Protein AF-A0A8H7A7H3-F1 (afdb_monomer_lite)

Foldseek 3Di:
DDDPDDDPDPPPADDQANLVVLVVCLVPPVVVDDPSVVVVVVSVVVVVVVLVVVVVQLVPDALPPDDGDDTRHHPVSCVVCVVVSVVSNVVSPVVSVVVVVVVVVVVVVCVVVVPDDDDDPDDDDD

Structure (mmCIF, N/CA/C/O backbone):
data_AF-A0A8H7A7H3-F1
#
_entry.id   AF-A0A8H7A7H3-F1
#
loop_
_atom_site.group_PDB
_atom_site.id
_atom_site.type_symbol
_atom_site.label_atom_id
_atom_site.label_alt_id
_atom_site.label_comp_id
_atom_site.label_asym_id
_atom_site.label_entity_id
_atom_site.label_seq_id
_atom_site.pdbx_PDB_ins_code
_atom_site.Cartn_x
_atom_site.Cartn_y
_atom_site.Cartn_z
_atom_site.occupancy
_atom_site.B_iso_or_equiv
_atom_site.auth_seq_id
_atom_site.auth_comp_id
_atom_site.auth_asym_id
_atom_site.auth_atom_id
_atom_site.pdbx_PDB_model_num
ATOM 1 N N . MET A 1 1 ? -19.916 19.966 -24.482 1.00 35.91 1 MET A N 1
ATOM 2 C CA . MET A 1 1 ? -19.788 18.696 -23.737 1.00 35.91 1 MET A CA 1
ATOM 3 C C . MET A 1 1 ? -18.304 18.514 -23.462 1.00 35.91 1 MET A C 1
ATOM 5 O O . MET A 1 1 ? -17.618 17.841 -24.214 1.00 35.91 1 MET A O 1
ATOM 9 N N . GLU A 1 2 ? -17.785 19.246 -22.478 1.00 34.66 2 GLU A N 1
ATOM 10 C CA . GLU A 1 2 ? -16.367 19.196 -22.115 1.00 34.66 2 GLU A CA 1
ATOM 11 C C . GLU A 1 2 ? -16.187 18.133 -21.032 1.00 34.66 2 GLU A C 1
ATOM 13 O O . GLU A 1 2 ? -16.683 18.270 -19.917 1.00 34.66 2 GLU A O 1
ATOM 18 N N . LEU A 1 3 ? -15.520 17.039 -21.390 1.00 45.22 3 LEU A N 1
ATOM 19 C CA . LEU A 1 3 ? -15.064 16.007 -20.465 1.00 45.22 3 LEU A CA 1
ATOM 20 C C . LEU A 1 3 ? -13.573 16.242 -20.190 1.00 45.22 3 LEU A C 1
ATOM 22 O O . LEU A 1 3 ? -12.731 15.539 -20.731 1.00 45.22 3 LEU A O 1
ATOM 26 N N . HIS A 1 4 ? -13.244 17.236 -19.365 1.00 41.38 4 HIS A N 1
ATOM 27 C CA . HIS A 1 4 ? -11.892 17.412 -18.810 1.00 41.38 4 HIS A CA 1
ATOM 28 C C . HIS A 1 4 ? -11.954 17.440 -17.285 1.00 41.38 4 HIS A C 1
ATOM 30 O O . HIS A 1 4 ? -11.618 18.416 -16.628 1.00 41.38 4 HIS A O 1
ATOM 36 N N . GLY A 1 5 ? -12.437 16.341 -16.719 1.00 50.00 5 GLY A N 1
ATOM 37 C CA . GLY A 1 5 ? -12.485 16.152 -15.278 1.00 50.00 5 GLY A CA 1
ATOM 38 C C . GLY A 1 5 ? -12.212 14.702 -14.940 1.00 50.00 5 GLY A C 1
ATOM 39 O O . GLY A 1 5 ? -13.137 13.971 -14.592 1.00 50.00 5 GLY A O 1
ATOM 40 N N . ARG A 1 6 ? -10.963 14.249 -15.083 1.00 53.22 6 ARG A N 1
ATOM 41 C CA . ARG A 1 6 ? -10.541 13.012 -14.424 1.00 53.22 6 ARG A CA 1
ATOM 42 C C . ARG A 1 6 ? -9.028 12.926 -14.276 1.00 53.22 6 ARG A C 1
ATOM 44 O O . ARG A 1 6 ? -8.310 12.984 -15.264 1.00 53.22 6 ARG A O 1
ATOM 51 N N . LEU A 1 7 ? -8.635 12.653 -13.030 1.00 46.28 7 LEU A N 1
ATOM 52 C CA . LEU A 1 7 ? -7.314 12.242 -12.544 1.00 46.28 7 LEU A CA 1
ATOM 53 C C . LEU A 1 7 ? -6.329 13.347 -12.135 1.00 46.28 7 LEU A C 1
ATOM 55 O O . LEU A 1 7 ? -5.131 13.167 -12.300 1.00 46.28 7 LEU A O 1
ATOM 59 N N . GLU A 1 8 ? -6.780 14.423 -11.497 1.00 46.62 8 GLU A N 1
ATOM 60 C CA . GLU A 1 8 ? -5.877 15.148 -10.593 1.00 46.62 8 GLU A CA 1
ATOM 61 C C . GLU A 1 8 ? -6.124 14.648 -9.167 1.00 46.62 8 GLU A C 1
ATOM 63 O O . GLU A 1 8 ? -6.919 15.190 -8.403 1.00 46.62 8 GLU A O 1
ATOM 68 N N . GLY A 1 9 ? -5.464 13.535 -8.828 1.00 51.28 9 GLY A N 1
ATOM 69 C CA . GLY A 1 9 ? -5.030 13.359 -7.443 1.00 51.28 9 GLY A CA 1
ATOM 70 C C . GLY A 1 9 ? -4.012 14.457 -7.101 1.00 51.28 9 GLY A C 1
ATOM 71 O O . GLY A 1 9 ? -3.552 15.148 -8.014 1.00 51.28 9 GLY A O 1
ATOM 72 N N . PRO A 1 10 ? -3.633 14.644 -5.822 1.00 60.56 10 PRO A N 1
ATOM 73 C CA . PRO A 1 10 ? -2.498 15.509 -5.497 1.00 60.56 10 PRO A CA 1
ATOM 74 C C . PRO A 1 10 ? -1.335 15.178 -6.440 1.00 60.56 10 PRO A C 1
ATOM 76 O O . PRO A 1 10 ? -1.155 14.012 -6.776 1.00 60.56 10 PRO A O 1
ATOM 79 N N . THR A 1 11 ? -0.572 16.173 -6.891 1.00 54.22 11 THR A N 1
ATOM 80 C CA . THR A 1 11 ? 0.480 16.045 -7.927 1.00 54.22 11 THR A CA 1
ATOM 81 C C . THR A 1 11 ? 1.534 14.960 -7.647 1.00 54.22 11 THR A C 1
ATOM 83 O O . THR A 1 11 ? 2.303 14.596 -8.531 1.00 54.22 11 THR A O 1
ATOM 86 N N . GLU A 1 12 ? 1.549 14.411 -6.433 1.00 62.50 12 GLU A N 1
ATOM 87 C CA . GLU A 1 12 ? 2.388 13.305 -5.965 1.00 62.50 12 GLU A CA 1
ATOM 88 C C . GLU A 1 12 ? 1.738 11.906 -6.099 1.00 62.50 12 GLU A C 1
ATOM 90 O O . GLU A 1 12 ? 2.370 10.891 -5.793 1.00 62.50 12 GLU A O 1
ATOM 95 N N . ALA A 1 13 ? 0.473 11.815 -6.518 1.00 75.06 13 ALA A N 1
ATOM 96 C CA . ALA A 1 13 ? -0.271 10.565 -6.614 1.00 75.06 13 ALA A CA 1
ATOM 97 C C . ALA A 1 13 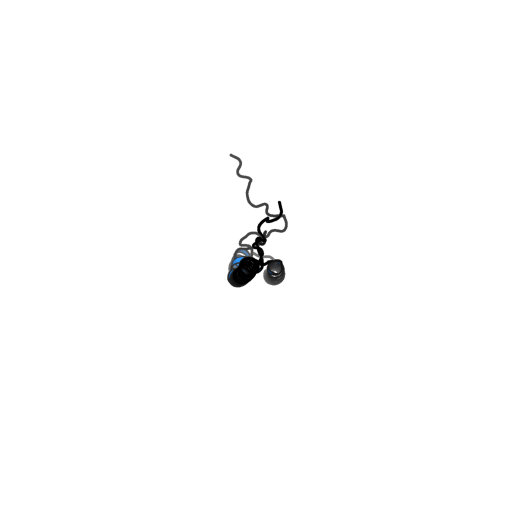? 0.096 9.799 -7.892 1.00 75.06 13 ALA A C 1
ATOM 99 O O . ALA A 1 13 ? -0.084 10.279 -9.010 1.00 75.06 13 ALA A O 1
ATOM 100 N N . LEU A 1 14 ? 0.581 8.569 -7.716 1.00 86.69 14 LEU A N 1
ATOM 101 C CA . LEU A 1 14 ? 0.830 7.655 -8.828 1.00 86.69 14 LEU A CA 1
ATOM 102 C C . LEU A 1 14 ? -0.496 7.165 -9.434 1.00 86.69 14 LEU A C 1
ATOM 104 O O . LEU A 1 14 ? -1.493 7.053 -8.712 1.00 86.69 14 LEU A O 1
ATOM 108 N N . PRO A 1 15 ? -0.516 6.803 -10.732 1.00 91.62 15 PRO A N 1
ATOM 109 C CA . PRO A 1 15 ? -1.657 6.124 -11.335 1.00 91.62 15 PRO A CA 1
ATOM 110 C C . PRO A 1 15 ? -2.070 4.884 -10.534 1.00 91.62 15 PRO A C 1
ATOM 112 O O . PRO A 1 15 ? -1.224 4.157 -10.017 1.00 91.62 15 PRO A O 1
ATOM 115 N N . TYR A 1 16 ? -3.373 4.602 -10.471 1.00 92.88 16 TYR A N 1
ATOM 116 C CA . TYR A 1 16 ? -3.910 3.533 -9.618 1.00 92.88 16 TYR A CA 1
ATOM 117 C C . TYR A 1 16 ? -3.297 2.146 -9.894 1.00 92.88 16 TYR A C 1
ATOM 119 O O . TYR A 1 16 ? -3.095 1.373 -8.966 1.00 92.88 16 TYR A O 1
ATOM 127 N N . HIS A 1 17 ? -2.932 1.858 -11.144 1.00 95.62 17 HIS A N 1
ATOM 128 C CA . HIS A 1 17 ? -2.318 0.592 -11.566 1.00 95.62 17 HIS A CA 1
ATOM 129 C C . HIS A 1 17 ? -0.841 0.743 -11.954 1.00 95.62 17 HIS A C 1
ATOM 131 O O . HIS A 1 17 ? -0.366 0.084 -12.879 1.00 95.62 17 HIS A O 1
ATOM 137 N N . TRP A 1 18 ? -0.122 1.682 -11.327 1.00 95.31 18 TRP A N 1
ATOM 138 C CA . TRP A 1 18 ? 1.261 1.988 -11.703 1.00 95.31 18 TRP A CA 1
ATOM 139 C C . TRP A 1 18 ? 2.153 0.742 -11.696 1.00 95.31 18 TRP A C 1
ATOM 141 O O . TRP A 1 18 ? 2.922 0.552 -12.631 1.00 95.31 18 TRP A O 1
ATOM 151 N N . LEU A 1 19 ? 2.019 -0.128 -10.689 1.00 96.19 19 LEU A N 1
ATOM 152 C CA . LEU A 1 19 ? 2.885 -1.292 -10.542 1.00 96.19 19 LEU A CA 1
ATOM 153 C C . LEU A 1 19 ? 2.610 -2.314 -11.644 1.00 96.19 19 LEU A C 1
ATOM 155 O O . LEU A 1 19 ? 3.542 -2.785 -12.284 1.00 96.19 19 LEU A O 1
ATOM 159 N N . GLU A 1 20 ? 1.339 -2.607 -11.905 1.00 96.62 20 GLU A N 1
ATOM 160 C CA . GLU A 1 20 ? 0.908 -3.571 -12.912 1.00 96.62 20 GLU A CA 1
ATOM 161 C C . GLU A 1 20 ? 1.325 -3.131 -14.314 1.00 96.62 20 GLU A C 1
ATOM 163 O O . GLU A 1 20 ? 1.907 -3.920 -15.057 1.00 96.62 20 GLU A O 1
ATOM 168 N N . PHE A 1 21 ? 1.082 -1.864 -14.668 1.00 95.56 21 PHE A N 1
ATOM 169 C CA . PHE A 1 21 ? 1.502 -1.326 -15.962 1.00 95.56 21 PHE A CA 1
ATOM 170 C C . PHE A 1 21 ? 3.020 -1.341 -16.116 1.00 95.56 21 PHE A C 1
ATOM 172 O O . PHE A 1 21 ? 3.516 -1.781 -17.153 1.00 95.56 21 PHE A O 1
ATOM 179 N N . SER A 1 22 ? 3.762 -0.912 -15.093 1.00 95.44 22 SER A N 1
ATOM 180 C CA . SER A 1 22 ? 5.223 -0.957 -15.125 1.00 95.44 22 SER A CA 1
ATOM 181 C C . SER A 1 22 ? 5.740 -2.381 -15.300 1.00 95.44 22 SER A C 1
ATOM 183 O O . SER A 1 22 ? 6.636 -2.593 -16.111 1.00 95.44 22 SER A O 1
ATOM 185 N N . GLN A 1 23 ? 5.167 -3.361 -14.596 1.00 96.31 23 GLN A N 1
ATOM 186 C CA . GLN A 1 23 ? 5.573 -4.761 -14.710 1.00 96.31 23 GLN A CA 1
ATOM 187 C C . GLN A 1 23 ? 5.280 -5.320 -16.105 1.00 96.31 23 GLN A C 1
ATOM 189 O O . GLN A 1 23 ? 6.184 -5.844 -16.744 1.00 96.31 23 GLN A O 1
ATOM 194 N N . MET A 1 24 ? 4.064 -5.122 -16.628 1.00 97.38 24 MET A N 1
ATOM 195 C CA . MET A 1 24 ? 3.688 -5.592 -17.968 1.00 97.38 24 MET A CA 1
ATOM 196 C C . MET A 1 24 ? 4.602 -5.027 -19.064 1.00 97.38 24 MET A C 1
ATOM 198 O O . MET A 1 24 ? 5.023 -5.773 -19.950 1.00 97.38 24 MET A O 1
ATOM 202 N N . LEU A 1 25 ? 4.928 -3.731 -18.997 1.00 96.56 25 LEU A N 1
ATOM 203 C CA . LEU A 1 25 ? 5.827 -3.076 -19.953 1.00 96.56 25 LEU A CA 1
ATOM 204 C C . LEU A 1 25 ? 7.261 -3.593 -19.827 1.00 96.56 25 LEU A C 1
ATOM 206 O O . LEU A 1 25 ? 7.875 -3.950 -20.827 1.00 96.56 25 LEU A O 1
ATOM 210 N N . LEU A 1 26 ? 7.782 -3.680 -18.602 1.00 97.12 26 LEU A N 1
ATOM 211 C CA . LEU A 1 26 ? 9.128 -4.191 -18.347 1.00 97.12 26 LEU A CA 1
ATOM 212 C C . LEU A 1 26 ? 9.273 -5.678 -18.698 1.00 97.12 26 LEU A C 1
ATOM 214 O O . LEU A 1 26 ? 10.391 -6.131 -18.923 1.00 97.12 26 LEU A O 1
ATOM 218 N N . ASP A 1 27 ? 8.191 -6.447 -18.722 1.00 97.88 27 ASP A N 1
ATOM 219 C CA . ASP A 1 27 ? 8.234 -7.868 -19.069 1.00 97.88 27 ASP A CA 1
ATOM 220 C C . ASP A 1 27 ? 8.065 -8.105 -20.576 1.00 97.88 27 ASP A C 1
ATOM 222 O O . ASP A 1 27 ? 8.683 -9.018 -21.119 1.00 97.88 27 ASP A O 1
ATOM 226 N N . SER A 1 28 ? 7.264 -7.280 -21.257 1.00 97.81 28 SER A N 1
ATOM 227 C CA . SER A 1 28 ? 6.880 -7.513 -22.661 1.00 97.81 28 SER A CA 1
ATOM 228 C C . SER A 1 28 ? 7.610 -6.632 -23.676 1.00 97.81 28 SER A C 1
ATOM 230 O O . SER A 1 28 ? 7.663 -6.999 -24.844 1.00 97.81 28 SER A O 1
ATOM 232 N N . ALA A 1 29 ? 8.117 -5.472 -23.254 1.00 97.25 29 ALA A N 1
ATOM 233 C CA . ALA A 1 29 ? 8.645 -4.422 -24.130 1.00 97.25 29 ALA A CA 1
ATOM 234 C C . ALA A 1 29 ? 9.849 -3.705 -23.487 1.00 97.25 29 ALA A C 1
ATOM 236 O O . ALA A 1 29 ? 9.964 -2.481 -23.510 1.00 97.25 29 ALA A O 1
ATOM 237 N N . ALA A 1 30 ? 10.730 -4.458 -22.819 1.00 97.19 30 ALA A N 1
ATOM 238 C CA . ALA A 1 30 ? 11.885 -3.885 -22.124 1.00 97.19 30 ALA A CA 1
ATOM 239 C C . ALA A 1 30 ? 12.902 -3.228 -23.069 1.00 97.19 30 ALA A C 1
ATOM 241 O O . ALA A 1 30 ? 13.608 -2.311 -22.659 1.00 97.19 30 ALA A O 1
ATOM 242 N N . ASP A 1 31 ? 12.995 -3.717 -24.302 1.00 97.50 31 ASP A N 1
ATOM 243 C CA . ASP A 1 31 ? 13.866 -3.224 -25.369 1.00 97.50 31 ASP A CA 1
ATOM 244 C C . ASP A 1 31 ? 13.443 -1.851 -25.908 1.00 97.50 31 ASP A C 1
ATOM 246 O O . ASP A 1 31 ? 14.293 -1.095 -26.377 1.00 97.50 31 ASP A O 1
ATOM 250 N N . ASP A 1 32 ? 12.169 -1.489 -25.748 1.00 98.06 32 ASP A N 1
ATOM 251 C CA . ASP A 1 32 ? 11.646 -0.156 -26.065 1.00 98.06 32 ASP A CA 1
ATOM 252 C C . ASP A 1 32 ? 11.906 0.877 -24.947 1.00 98.06 32 ASP A C 1
ATOM 254 O O . ASP A 1 32 ? 11.621 2.068 -25.105 1.00 98.06 32 ASP A O 1
ATOM 258 N N . LEU A 1 33 ? 12.437 0.449 -23.795 1.00 95.81 33 LEU A N 1
ATOM 259 C CA . LEU A 1 33 ? 12.674 1.306 -22.635 1.00 95.81 33 LEU A CA 1
ATOM 260 C C . LEU A 1 33 ? 14.140 1.734 -22.528 1.00 95.81 33 LEU A C 1
ATOM 262 O O . LEU A 1 33 ? 15.075 0.972 -22.763 1.00 95.81 33 LEU A O 1
ATOM 266 N N . VAL A 1 34 ? 14.348 2.971 -22.077 1.00 96.94 34 VAL A N 1
ATOM 267 C CA . VAL A 1 34 ? 15.682 3.480 -21.742 1.00 96.94 34 VAL A CA 1
ATOM 268 C C . VAL A 1 34 ? 16.078 2.966 -20.358 1.00 96.94 34 VAL A C 1
ATOM 270 O O . VAL A 1 34 ? 15.368 3.203 -19.384 1.00 96.94 34 VAL A O 1
ATOM 273 N N . GLU A 1 35 ? 17.222 2.283 -20.269 1.00 97.69 35 GLU A N 1
ATOM 274 C CA . GLU A 1 35 ? 17.769 1.721 -19.020 1.00 97.69 35 GLU A CA 1
ATOM 275 C C . GLU A 1 35 ? 16.754 0.850 -18.231 1.00 97.69 35 GLU A C 1
ATOM 277 O O . GLU A 1 35 ? 16.491 1.117 -17.053 1.00 97.69 35 GLU A O 1
ATOM 282 N N . PRO A 1 36 ? 16.181 -0.219 -18.821 1.00 97.62 36 PRO A N 1
ATOM 283 C CA . PRO A 1 36 ? 15.100 -0.995 -18.200 1.00 97.62 36 PRO A CA 1
ATOM 284 C C . PRO A 1 36 ? 15.479 -1.581 -16.831 1.00 97.62 36 PRO A C 1
ATOM 286 O O . PRO A 1 36 ? 14.647 -1.630 -15.926 1.00 97.62 36 PRO A O 1
ATOM 289 N N . ASP A 1 37 ? 16.742 -1.961 -16.628 1.00 97.94 37 ASP A N 1
ATOM 290 C CA . ASP A 1 37 ? 17.225 -2.463 -15.335 1.00 97.94 37 ASP A CA 1
ATOM 291 C C . ASP A 1 37 ? 17.210 -1.388 -14.244 1.00 97.94 37 ASP A C 1
ATOM 293 O O . ASP A 1 37 ? 16.846 -1.658 -13.096 1.00 97.94 37 ASP A O 1
ATOM 297 N N . ARG A 1 38 ? 17.524 -0.141 -14.607 1.00 98.06 38 ARG A N 1
ATOM 298 C CA . ARG A 1 38 ? 17.422 0.998 -13.692 1.00 98.06 38 ARG A CA 1
ATOM 299 C C . ARG A 1 38 ? 15.969 1.269 -13.327 1.00 98.06 38 ARG A C 1
ATOM 301 O O . ARG A 1 38 ? 15.673 1.518 -12.161 1.00 98.06 38 ARG A O 1
ATOM 308 N N . VAL A 1 39 ? 15.055 1.169 -14.293 1.00 97.38 39 VAL A N 1
ATOM 309 C CA . VAL A 1 39 ? 13.615 1.286 -14.031 1.00 97.38 39 VAL A CA 1
ATOM 310 C C . VAL A 1 39 ? 13.158 0.184 -13.069 1.00 97.38 39 VAL A C 1
ATOM 312 O O . VAL A 1 39 ? 12.485 0.489 -12.087 1.00 97.38 39 VAL A O 1
ATOM 315 N N . ARG A 1 40 ? 13.583 -1.076 -13.259 1.00 97.88 40 ARG A N 1
ATOM 316 C CA . ARG A 1 40 ? 13.284 -2.172 -12.312 1.00 97.88 40 ARG A CA 1
ATOM 317 C C . ARG A 1 40 ? 13.780 -1.864 -10.901 1.00 97.88 40 ARG A C 1
ATOM 319 O O . ARG A 1 40 ? 13.055 -2.144 -9.948 1.00 97.88 40 ARG A O 1
ATOM 326 N N . GLN A 1 41 ? 14.983 -1.305 -10.758 1.00 98.19 41 GLN A N 1
ATOM 327 C CA . GLN A 1 41 ? 15.517 -0.915 -9.452 1.00 98.19 41 GLN A CA 1
ATOM 328 C C . GLN A 1 41 ? 14.653 0.171 -8.801 1.00 98.19 41 GLN A C 1
ATOM 330 O O . GLN A 1 41 ? 14.170 -0.019 -7.688 1.00 98.19 41 GLN A O 1
ATOM 335 N N . LEU A 1 42 ? 14.363 1.255 -9.527 1.00 97.50 42 LEU A N 1
ATOM 336 C CA . LEU A 1 42 ? 13.536 2.356 -9.025 1.00 97.50 42 LEU A CA 1
ATOM 337 C C . LEU A 1 42 ? 12.127 1.896 -8.628 1.00 97.50 42 LEU A C 1
ATOM 339 O O . LEU A 1 42 ? 11.591 2.354 -7.623 1.00 97.50 42 LEU A O 1
ATOM 343 N N . MET A 1 43 ? 11.528 0.969 -9.380 1.00 96.44 43 MET A N 1
ATOM 344 C CA . MET A 1 43 ? 10.225 0.386 -9.044 1.00 96.44 43 MET A CA 1
ATOM 345 C C . MET A 1 43 ? 10.261 -0.418 -7.740 1.00 96.44 43 MET A C 1
ATOM 347 O O . MET A 1 43 ? 9.319 -0.334 -6.949 1.00 96.44 43 MET A O 1
ATOM 351 N N . ARG A 1 44 ? 11.342 -1.166 -7.484 1.00 96.94 44 ARG A N 1
ATOM 352 C CA . ARG A 1 44 ? 11.529 -1.890 -6.216 1.00 96.94 44 ARG A CA 1
ATOM 353 C C . ARG A 1 44 ? 11.668 -0.918 -5.047 1.00 96.94 44 ARG A C 1
ATOM 355 O O . ARG A 1 44 ? 10.933 -1.062 -4.072 1.00 96.94 44 ARG A O 1
ATOM 362 N N . ASP A 1 45 ? 12.524 0.091 -5.189 1.00 98.06 45 ASP A N 1
ATOM 363 C CA . ASP A 1 45 ? 12.767 1.100 -4.150 1.00 98.06 45 ASP A CA 1
ATOM 364 C C . ASP A 1 45 ? 11.481 1.880 -3.828 1.00 98.06 45 ASP A C 1
ATOM 366 O O . ASP A 1 45 ? 11.114 2.075 -2.666 1.00 98.06 45 ASP A O 1
ATOM 370 N N . LEU A 1 46 ? 10.735 2.277 -4.864 1.00 95.69 46 LEU A N 1
ATOM 371 C CA . LEU A 1 46 ? 9.464 2.980 -4.718 1.00 95.69 46 LEU A CA 1
ATOM 372 C C . LEU A 1 46 ? 8.420 2.122 -3.995 1.00 95.69 46 LEU A C 1
ATOM 374 O O . LEU A 1 46 ? 7.762 2.617 -3.076 1.00 95.69 46 LEU A O 1
ATOM 378 N N . ARG A 1 47 ? 8.287 0.839 -4.358 1.00 95.19 47 ARG A N 1
ATOM 379 C CA . ARG A 1 47 ? 7.379 -0.095 -3.673 1.00 95.19 47 ARG A CA 1
ATOM 380 C C . ARG A 1 47 ? 7.758 -0.268 -2.204 1.00 95.19 47 ARG A C 1
ATOM 382 O O . ARG A 1 47 ? 6.872 -0.276 -1.354 1.00 95.19 47 ARG A O 1
ATOM 389 N N . GLU A 1 48 ? 9.048 -0.368 -1.889 1.00 96.00 48 GLU A N 1
ATOM 390 C CA . GLU A 1 48 ? 9.523 -0.501 -0.509 1.00 96.00 48 GLU A CA 1
ATOM 391 C C . GLU A 1 48 ? 9.147 0.719 0.342 1.00 96.00 48 GLU A C 1
ATOM 393 O O . GLU A 1 48 ? 8.518 0.580 1.398 1.00 96.00 48 GLU A O 1
ATOM 398 N N . VAL A 1 49 ? 9.457 1.925 -0.146 1.00 95.38 49 VAL A N 1
ATOM 399 C CA . VAL A 1 49 ? 9.132 3.176 0.554 1.00 95.38 49 VAL A CA 1
ATOM 400 C C . VAL A 1 49 ? 7.622 3.329 0.732 1.00 95.38 49 VAL A C 1
ATOM 402 O O . VAL A 1 49 ? 7.158 3.715 1.809 1.00 95.38 49 VAL A O 1
ATOM 405 N N . ARG A 1 50 ? 6.831 3.014 -0.297 1.00 93.12 50 ARG A N 1
ATOM 406 C CA . ARG A 1 50 ? 5.370 3.144 -0.242 1.00 93.12 50 ARG A CA 1
ATOM 407 C C . ARG A 1 50 ? 4.730 2.112 0.684 1.00 93.12 50 ARG A C 1
ATOM 409 O O . ARG A 1 50 ? 3.878 2.488 1.488 1.00 93.12 50 ARG A O 1
ATOM 416 N N . ALA A 1 51 ? 5.209 0.868 0.697 1.00 91.12 51 ALA A N 1
ATOM 417 C CA . ALA A 1 51 ? 4.779 -0.139 1.669 1.00 91.12 51 ALA A CA 1
ATOM 418 C C . ALA A 1 51 ? 5.109 0.276 3.116 1.00 91.12 51 ALA A C 1
ATOM 420 O O . ALA A 1 51 ? 4.300 0.080 4.025 1.00 91.12 51 ALA A O 1
ATOM 421 N N . ALA A 1 52 ? 6.272 0.894 3.346 1.00 91.69 52 ALA A N 1
ATOM 422 C CA . ALA A 1 52 ? 6.626 1.429 4.658 1.00 91.69 52 ALA A CA 1
ATOM 423 C C . ALA A 1 52 ? 5.702 2.583 5.088 1.00 91.6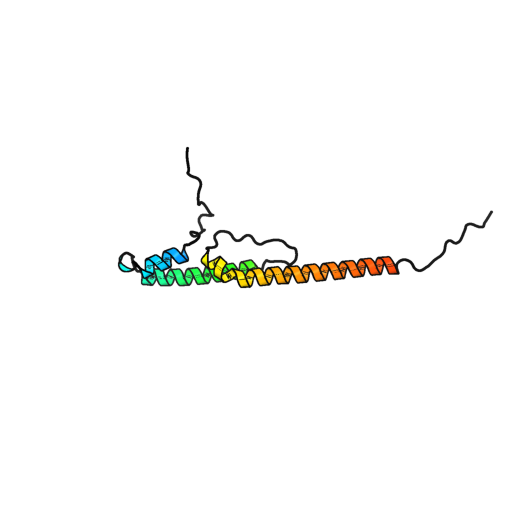9 52 ALA A C 1
ATOM 425 O O . ALA A 1 52 ? 5.262 2.609 6.238 1.00 91.69 52 ALA A O 1
ATOM 426 N N . LYS A 1 53 ? 5.358 3.504 4.176 1.00 90.25 53 LYS A N 1
ATOM 427 C CA . LYS A 1 53 ? 4.388 4.582 4.446 1.00 90.25 53 LYS A CA 1
ATOM 428 C C . LYS A 1 53 ? 2.989 4.037 4.742 1.00 90.25 53 LYS A C 1
ATOM 430 O O . LYS A 1 53 ? 2.364 4.493 5.692 1.00 90.25 53 LYS A O 1
ATOM 435 N N . MET A 1 54 ? 2.536 3.031 3.992 1.00 88.38 54 MET A N 1
ATOM 436 C CA . MET A 1 54 ? 1.256 2.359 4.234 1.00 88.38 54 MET A CA 1
ATOM 437 C C . MET A 1 54 ? 1.176 1.773 5.644 1.00 88.38 54 MET A C 1
ATOM 439 O O . MET A 1 54 ? 0.192 2.005 6.337 1.00 88.38 54 MET A O 1
ATOM 443 N N . ARG A 1 55 ? 2.226 1.079 6.109 1.00 87.00 55 ARG A N 1
ATOM 444 C CA . ARG A 1 55 ? 2.277 0.548 7.483 1.00 87.00 55 ARG A CA 1
ATOM 445 C C . ARG A 1 55 ? 2.198 1.653 8.539 1.00 87.00 55 ARG A C 1
ATOM 447 O O . ARG A 1 55 ? 1.407 1.525 9.465 1.00 87.00 55 ARG A O 1
ATOM 454 N N . LYS A 1 56 ? 2.930 2.758 8.361 1.00 86.94 56 LYS A N 1
ATOM 455 C CA . LYS A 1 56 ? 2.839 3.927 9.258 1.00 86.94 56 LYS A CA 1
ATOM 456 C C . LYS A 1 56 ? 1.434 4.535 9.286 1.00 86.94 56 LYS A C 1
ATOM 458 O O . LYS A 1 56 ? 0.970 4.954 1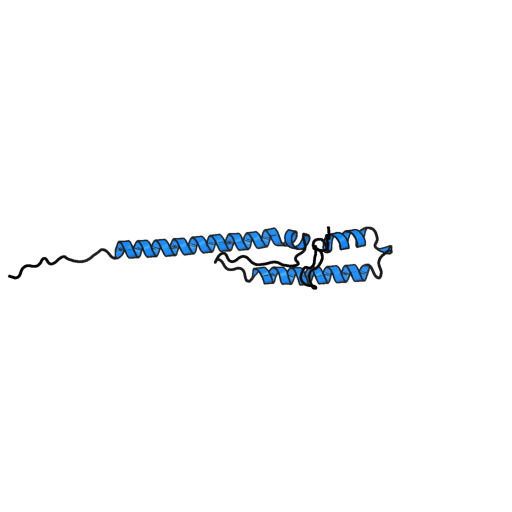0.335 1.00 86.94 56 LYS A O 1
ATOM 463 N N . GLY A 1 57 ? 0.733 4.543 8.151 1.00 82.75 57 GLY A N 1
ATOM 464 C CA . GLY A 1 57 ? -0.661 4.993 8.079 1.00 82.75 57 GLY A CA 1
ATOM 465 C C . GLY A 1 57 ? -1.639 4.136 8.893 1.00 82.75 57 GLY A C 1
ATOM 466 O O . GLY A 1 57 ? -2.704 4.615 9.257 1.00 82.75 57 GLY A O 1
ATOM 467 N N . VAL A 1 58 ? -1.290 2.887 9.216 1.00 83.94 58 VAL A N 1
ATOM 468 C CA . VAL A 1 58 ? -2.101 2.007 10.079 1.00 83.94 58 VAL A CA 1
ATOM 469 C C . VAL A 1 58 ? -1.860 2.304 11.560 1.00 83.94 58 VAL A C 1
ATOM 471 O O . VAL A 1 58 ? -2.764 2.114 12.365 1.00 83.94 58 VAL A O 1
ATOM 474 N N . GLU A 1 59 ? -0.679 2.806 11.934 1.00 84.88 59 GLU A N 1
ATOM 475 C CA . GLU A 1 59 ? -0.328 3.114 13.333 1.00 84.88 59 GLU A CA 1
ATOM 476 C C . GLU A 1 59 ? -1.223 4.197 13.952 1.00 84.88 59 GLU A C 1
ATOM 478 O O . GLU A 1 59 ? -1.355 4.256 15.171 1.00 84.88 59 GLU A O 1
ATOM 483 N N . VAL A 1 60 ? -1.857 5.036 13.126 1.00 84.19 60 VAL A N 1
ATOM 484 C CA . VAL A 1 60 ? -2.762 6.100 13.586 1.00 84.19 60 VAL A CA 1
ATOM 485 C C . VAL A 1 60 ? -4.209 5.636 13.788 1.00 84.19 60 VAL A C 1
ATOM 487 O O . VAL A 1 60 ? -5.033 6.428 14.236 1.00 84.19 60 VAL A O 1
ATOM 490 N N . LEU A 1 61 ? -4.544 4.383 13.458 1.00 83.81 61 LEU A N 1
ATOM 491 C CA . LEU A 1 61 ? -5.890 3.852 13.685 1.00 83.81 61 LEU A CA 1
ATOM 492 C C . LEU A 1 61 ? -6.161 3.714 15.185 1.00 83.81 61 LEU A C 1
ATOM 494 O O . LEU A 1 61 ? -5.443 3.004 15.893 1.00 83.81 61 LEU A O 1
ATOM 498 N N . THR A 1 62 ? -7.245 4.332 15.649 1.00 77.75 62 THR A N 1
ATOM 499 C CA . THR A 1 62 ? -7.742 4.171 17.018 1.00 77.75 62 THR A CA 1
ATOM 500 C C . THR A 1 62 ? -8.996 3.295 17.049 1.00 77.75 62 THR A C 1
ATOM 502 O O . THR A 1 62 ? -9.653 3.051 16.035 1.00 77.75 62 THR A O 1
ATOM 505 N N . GLY A 1 63 ? -9.324 2.770 18.232 1.00 71.19 63 GLY A N 1
ATOM 506 C CA . GLY A 1 63 ? -10.534 1.968 18.455 1.00 71.19 63 GLY A CA 1
ATOM 507 C C . GLY A 1 63 ? -11.837 2.765 18.418 1.00 71.19 63 GLY A C 1
ATOM 508 O O . GLY A 1 63 ? -12.903 2.168 18.545 1.00 71.19 63 GLY A O 1
ATOM 509 N N . ASP A 1 64 ? -11.753 4.080 18.218 1.00 73.12 64 ASP A N 1
ATOM 510 C CA . ASP A 1 64 ? -12.870 5.018 18.361 1.00 73.12 64 ASP A CA 1
ATOM 511 C C . ASP A 1 64 ? -13.726 5.115 17.087 1.00 73.12 64 ASP A C 1
ATOM 513 O O . ASP A 1 64 ? -14.730 5.819 17.048 1.00 73.12 64 ASP A O 1
ATOM 517 N N . GLY A 1 65 ? -13.359 4.365 16.041 1.00 68.94 65 GLY A N 1
ATOM 518 C CA . GLY A 1 65 ? -14.137 4.242 14.809 1.00 68.94 65 GLY A CA 1
ATOM 519 C C . GLY A 1 65 ? -13.788 5.258 13.722 1.00 68.94 65 GLY A C 1
ATOM 520 O O . GLY A 1 65 ? -14.342 5.157 12.625 1.00 68.94 65 GLY A O 1
ATOM 521 N N . ASP A 1 66 ? -12.844 6.166 13.977 1.00 76.25 66 ASP A N 1
ATOM 522 C CA . ASP A 1 66 ? -12.326 7.076 12.959 1.00 76.25 66 ASP A CA 1
ATOM 523 C C . ASP A 1 66 ? -11.545 6.291 11.895 1.00 76.25 66 ASP A C 1
ATOM 525 O O . ASP A 1 66 ? -10.543 5.620 12.155 1.00 76.25 66 ASP A O 1
ATOM 529 N N . GLY A 1 67 ? -12.054 6.327 10.663 1.00 76.50 67 GLY A N 1
ATOM 530 C CA . GLY A 1 67 ? -11.400 5.706 9.517 1.00 76.50 67 GLY A CA 1
ATOM 531 C C . GLY A 1 67 ? -10.157 6.483 9.083 1.00 76.50 67 GLY A C 1
ATOM 532 O O . GLY A 1 67 ? -10.104 7.706 9.186 1.00 76.50 67 GLY A O 1
ATOM 533 N N . VAL A 1 68 ? -9.171 5.782 8.520 1.00 81.25 68 VAL A N 1
ATOM 534 C CA . VAL A 1 68 ? -7.994 6.419 7.911 1.00 81.25 68 VAL A CA 1
ATOM 535 C C . VAL A 1 68 ? -8.234 6.666 6.428 1.00 81.25 68 VAL A C 1
ATOM 537 O O . VAL A 1 68 ? -8.620 5.769 5.677 1.00 81.25 68 VAL A O 1
ATOM 540 N N . ARG A 1 69 ? -7.963 7.898 5.998 1.00 82.44 69 ARG A N 1
ATOM 541 C CA . ARG A 1 69 ? -7.935 8.277 4.586 1.00 82.44 69 ARG A CA 1
ATOM 542 C C . ARG A 1 69 ? -6.627 7.800 3.953 1.00 82.44 69 ARG A C 1
ATOM 544 O O . ARG A 1 69 ? -5.546 8.141 4.425 1.00 82.44 69 ARG A O 1
ATOM 551 N N . LEU A 1 70 ? -6.740 7.032 2.874 1.00 82.06 70 LEU A N 1
ATOM 552 C CA . LEU A 1 70 ? -5.619 6.497 2.103 1.00 82.06 70 LEU A CA 1
ATOM 553 C C . LEU A 1 70 ? -5.701 7.029 0.670 1.00 82.06 70 LEU A C 1
ATOM 555 O O . LEU A 1 70 ? -6.286 6.394 -0.206 1.00 82.06 70 LEU A O 1
ATOM 559 N N . ASP A 1 71 ? -5.141 8.214 0.444 1.00 85.50 71 ASP A N 1
ATOM 560 C CA . ASP A 1 71 ? -5.113 8.831 -0.882 1.00 85.50 71 ASP A CA 1
ATOM 561 C C . ASP A 1 71 ? -3.864 8.406 -1.664 1.00 85.50 71 ASP A C 1
ATOM 563 O O . ASP A 1 71 ? -2.793 8.178 -1.100 1.00 85.50 71 ASP A O 1
ATOM 567 N N . GLY A 1 72 ? -3.993 8.318 -2.990 1.00 87.25 72 GLY A N 1
ATOM 568 C CA . GLY A 1 72 ? -2.862 8.035 -3.878 1.00 87.25 72 GLY A CA 1
ATOM 569 C C . GLY A 1 72 ? -2.257 6.637 -3.713 1.00 87.25 72 GLY A C 1
ATOM 570 O O . GLY A 1 72 ? -1.091 6.451 -4.061 1.00 87.25 72 GLY A O 1
ATOM 571 N N . VAL A 1 73 ? -3.012 5.671 -3.177 1.00 90.69 73 VAL A N 1
ATOM 572 C CA . VAL A 1 73 ? -2.613 4.259 -3.038 1.00 90.69 73 VAL A CA 1
ATOM 573 C C . VAL A 1 73 ? -3.028 3.470 -4.281 1.00 90.69 73 VAL A C 1
ATOM 575 O O . VAL A 1 73 ? -4.156 3.598 -4.757 1.00 90.69 73 VAL A O 1
ATOM 578 N N . GLY A 1 74 ? -2.116 2.657 -4.810 1.00 93.12 74 GLY A N 1
ATOM 579 C CA . GLY A 1 74 ? -2.356 1.810 -5.974 1.00 93.12 74 GLY A CA 1
ATOM 580 C C . GLY A 1 74 ? -3.125 0.527 -5.645 1.00 93.12 74 GLY A C 1
ATOM 581 O O . GLY A 1 74 ? -3.204 0.093 -4.495 1.00 93.12 74 GLY A O 1
ATOM 582 N N . ALA A 1 75 ? -3.669 -0.123 -6.671 1.00 94.38 75 ALA A N 1
ATOM 583 C CA . ALA A 1 75 ? -4.489 -1.322 -6.531 1.00 94.38 75 ALA A CA 1
ATOM 584 C C . ALA A 1 75 ? -3.718 -2.494 -5.906 1.00 94.38 75 ALA A C 1
ATOM 586 O O . ALA A 1 75 ? -4.211 -3.117 -4.964 1.00 94.38 75 ALA A O 1
ATOM 587 N N . MET A 1 76 ? -2.491 -2.756 -6.368 1.00 95.50 76 MET A N 1
ATOM 588 C CA . MET A 1 76 ? -1.632 -3.799 -5.790 1.00 95.50 76 MET A CA 1
ATOM 589 C C . MET A 1 76 ? -1.263 -3.520 -4.331 1.00 95.50 76 MET A C 1
ATOM 591 O O . MET A 1 76 ? -1.243 -4.436 -3.516 1.00 95.50 76 MET A O 1
ATOM 595 N N . GLU A 1 77 ? -1.048 -2.257 -3.965 1.00 94.12 77 GLU A N 1
ATOM 596 C CA . GLU A 1 77 ? -0.728 -1.875 -2.584 1.00 94.12 77 GLU A CA 1
ATOM 597 C C . GLU A 1 77 ? -1.919 -2.116 -1.647 1.00 94.12 77 GLU A C 1
ATOM 599 O O . GLU A 1 77 ? -1.750 -2.625 -0.538 1.00 94.12 77 GLU A O 1
ATOM 604 N N . ILE A 1 78 ? -3.137 -1.819 -2.116 1.00 92.88 78 ILE A N 1
ATOM 605 C CA . ILE A 1 78 ? -4.375 -2.177 -1.413 1.00 92.88 78 ILE A CA 1
ATOM 606 C C . ILE A 1 78 ? -4.489 -3.697 -1.300 1.00 92.88 78 ILE A C 1
ATOM 608 O O . ILE A 1 78 ? -4.782 -4.204 -0.219 1.00 92.88 78 ILE A O 1
ATOM 612 N N . GLY A 1 79 ? -4.255 -4.427 -2.394 1.00 94.25 79 GLY A N 1
ATOM 613 C CA . GLY A 1 79 ? -4.324 -5.887 -2.424 1.00 94.25 79 GLY A CA 1
ATOM 614 C C . GLY A 1 79 ? -3.402 -6.542 -1.394 1.00 94.25 79 GLY A C 1
ATOM 615 O O . GLY A 1 79 ? -3.836 -7.429 -0.658 1.00 94.25 79 GLY A O 1
ATOM 616 N N . GLU A 1 80 ? -2.166 -6.055 -1.293 1.00 92.31 80 GLU A N 1
ATOM 617 C CA . GLU A 1 80 ? -1.153 -6.526 -0.344 1.00 92.31 80 GLU A CA 1
ATOM 618 C C . GLU A 1 80 ? -1.487 -6.152 1.107 1.00 92.31 80 GLU A C 1
ATOM 620 O O . GLU A 1 80 ? -1.317 -6.965 2.016 1.00 92.31 80 GLU A O 1
ATOM 625 N N . GLY A 1 81 ? -1.992 -4.937 1.340 1.00 90.75 81 GLY A N 1
ATOM 626 C CA . GLY A 1 81 ? -2.308 -4.444 2.682 1.00 90.75 81 GLY A CA 1
ATOM 627 C C . GLY A 1 81 ? -3.634 -4.952 3.255 1.00 90.75 81 GLY A C 1
ATOM 628 O O . GLY A 1 81 ? -3.787 -5.003 4.476 1.00 90.75 81 GLY A O 1
ATOM 629 N N . ARG A 1 82 ? -4.596 -5.341 2.407 1.00 91.75 82 ARG A N 1
ATOM 630 C CA . ARG A 1 82 ? -6.000 -5.576 2.792 1.00 91.75 82 ARG A CA 1
ATOM 631 C C . ARG A 1 82 ? -6.159 -6.507 3.989 1.00 91.75 82 ARG A C 1
ATOM 633 O O . ARG A 1 82 ? -6.843 -6.154 4.941 1.00 91.75 82 ARG A O 1
ATOM 640 N N . GLY A 1 83 ?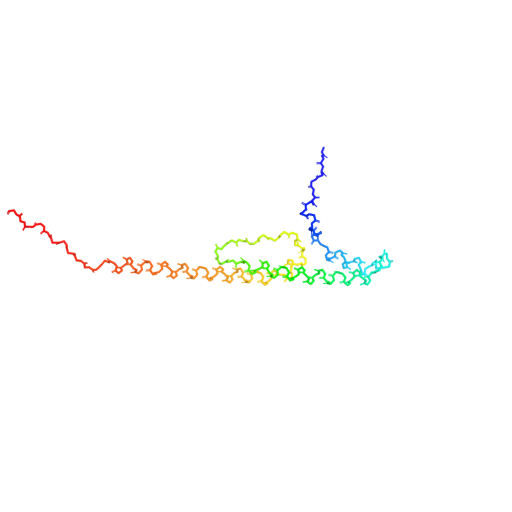 -5.536 -7.685 3.948 1.00 93.06 83 GLY A N 1
ATOM 641 C CA . GLY A 1 83 ? -5.698 -8.686 5.008 1.00 93.06 83 GLY A CA 1
ATOM 642 C C . GLY A 1 83 ? -5.209 -8.187 6.369 1.00 93.06 83 GLY A C 1
ATOM 643 O O . GLY A 1 83 ? -5.888 -8.364 7.377 1.00 93.06 83 GLY A O 1
ATOM 644 N N . PHE A 1 84 ? -4.063 -7.509 6.383 1.00 90.75 84 PHE A N 1
ATOM 645 C CA . PHE A 1 84 ? -3.487 -6.946 7.599 1.00 90.75 84 PHE A CA 1
ATOM 646 C C . PHE A 1 84 ? -4.325 -5.779 8.138 1.00 90.75 84 PHE A C 1
ATOM 648 O O . PHE A 1 84 ? -4.718 -5.793 9.302 1.00 90.75 84 PHE A O 1
ATOM 655 N N . ILE A 1 85 ? -4.643 -4.799 7.286 1.00 89.56 8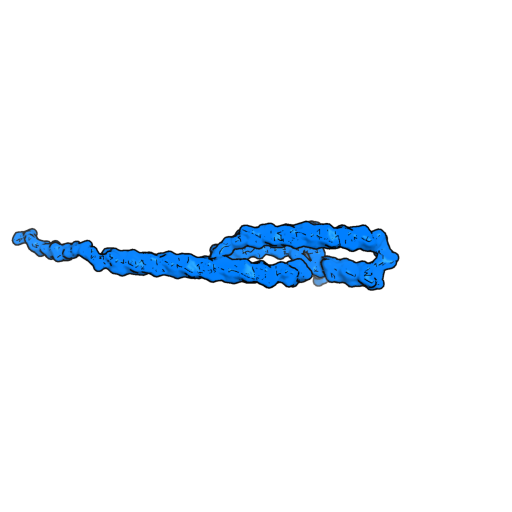5 ILE A N 1
ATOM 656 C CA . ILE A 1 85 ? -5.358 -3.579 7.686 1.00 89.56 85 ILE A CA 1
ATOM 657 C C . ILE A 1 85 ? -6.759 -3.918 8.198 1.00 89.56 85 ILE A C 1
ATOM 659 O O . ILE A 1 85 ? -7.142 -3.464 9.275 1.00 89.56 85 ILE A O 1
ATOM 663 N N . SER A 1 86 ? -7.512 -4.751 7.472 1.00 90.69 86 SER A N 1
ATOM 664 C CA . SER A 1 86 ? -8.840 -5.185 7.917 1.00 90.69 86 SER A CA 1
ATOM 665 C C . SER A 1 86 ? -8.768 -5.944 9.243 1.00 90.69 86 SER A C 1
ATOM 667 O O . SER A 1 86 ? -9.575 -5.682 10.128 1.00 90.69 86 SER A O 1
ATOM 669 N N . GLY A 1 87 ? -7.762 -6.806 9.428 1.00 92.25 87 GLY A N 1
ATOM 670 C CA . GLY A 1 87 ? -7.552 -7.510 10.694 1.00 92.25 87 GLY A CA 1
ATOM 671 C C . GLY A 1 87 ? -7.295 -6.573 11.880 1.00 92.25 87 GLY A C 1
ATOM 672 O O . GLY A 1 87 ? -7.880 -6.768 12.946 1.00 92.25 87 GLY A O 1
ATOM 673 N N . VAL A 1 88 ? -6.471 -5.534 11.696 1.00 90.50 88 VAL A N 1
ATOM 674 C CA . VAL A 1 88 ? -6.217 -4.508 12.726 1.00 90.50 88 VAL A CA 1
ATOM 675 C C . VAL A 1 88 ? -7.500 -3.753 13.072 1.00 90.50 88 VAL A C 1
ATOM 677 O O . VAL A 1 88 ? -7.852 -3.662 14.247 1.00 90.50 88 VAL A O 1
ATOM 680 N N . VAL A 1 89 ? -8.229 -3.259 12.067 1.00 89.88 89 VAL A N 1
ATOM 681 C CA . VAL A 1 89 ? -9.479 -2.505 12.268 1.00 89.88 89 VAL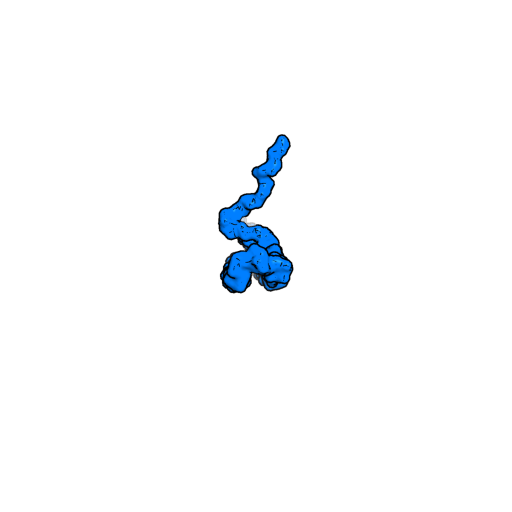 A CA 1
ATOM 682 C C . VAL A 1 89 ? -10.535 -3.354 12.979 1.00 89.88 89 VAL A C 1
ATOM 684 O O . VAL A 1 89 ? -11.170 -2.887 13.924 1.00 89.88 89 VAL A O 1
ATOM 687 N N . ASP A 1 90 ? -10.708 -4.612 12.574 1.00 91.19 90 ASP A N 1
ATOM 688 C CA . ASP A 1 90 ? -11.665 -5.518 13.212 1.00 91.19 90 ASP A CA 1
ATOM 689 C C . ASP A 1 90 ? -11.269 -5.843 14.657 1.00 91.19 90 ASP A C 1
ATOM 691 O O . ASP A 1 90 ? -12.131 -5.928 15.534 1.00 91.19 90 ASP A O 1
ATOM 695 N N . GLY A 1 91 ? -9.969 -5.995 14.928 1.00 92.25 91 GLY A N 1
ATOM 696 C CA . GLY A 1 91 ? -9.445 -6.158 16.283 1.00 92.25 91 GLY A CA 1
ATOM 697 C C . GLY A 1 91 ? -9.745 -4.945 17.164 1.00 92.25 91 GLY A C 1
ATOM 698 O O . GLY A 1 91 ? -10.311 -5.095 18.247 1.00 92.25 91 GLY A O 1
ATOM 699 N N . LEU A 1 92 ? -9.437 -3.741 16.674 1.00 90.75 92 LEU A N 1
ATOM 700 C CA . LEU A 1 92 ? -9.707 -2.483 17.371 1.00 90.75 92 LEU A CA 1
ATOM 701 C C . LEU A 1 92 ? -11.202 -2.297 17.670 1.00 90.75 92 LEU A C 1
ATOM 703 O O . LEU A 1 92 ? -11.553 -1.954 18.797 1.00 90.75 92 LEU A O 1
ATOM 707 N N . ARG A 1 93 ? -12.088 -2.613 16.717 1.00 89.19 93 ARG A N 1
ATOM 708 C CA . ARG A 1 93 ? -13.548 -2.560 16.922 1.00 89.19 93 ARG A CA 1
ATOM 709 C C . ARG A 1 93 ? -14.027 -3.505 18.019 1.00 89.19 93 ARG A C 1
ATOM 711 O O . ARG A 1 93 ? -14.842 -3.112 18.848 1.00 89.19 93 ARG A O 1
ATOM 718 N N . LYS A 1 94 ? -13.523 -4.743 18.047 1.00 91.31 94 LYS A N 1
ATOM 719 C CA . LYS A 1 94 ? -13.873 -5.720 19.095 1.00 91.31 94 LYS A CA 1
ATOM 720 C C . LYS A 1 94 ? -13.420 -5.246 20.476 1.00 91.31 94 LYS A C 1
ATOM 722 O O . LYS A 1 94 ? -14.175 -5.369 21.437 1.00 91.31 94 LYS A O 1
ATOM 727 N N . LEU A 1 95 ? -12.214 -4.682 20.568 1.00 89.69 95 LEU A N 1
ATOM 728 C CA . LEU A 1 95 ? -11.687 -4.126 21.816 1.00 89.69 95 LEU A CA 1
ATOM 729 C C . LEU A 1 95 ? -12.490 -2.906 22.285 1.00 89.69 95 LEU A C 1
ATOM 731 O O . LEU A 1 95 ? -12.803 -2.811 23.470 1.00 89.69 95 LEU A O 1
ATOM 735 N N . GLY A 1 96 ? -12.854 -2.003 21.369 1.00 87.88 96 GLY A N 1
ATOM 736 C CA . GLY A 1 96 ? -13.709 -0.851 21.665 1.00 87.88 96 GLY A CA 1
ATOM 737 C C . GLY A 1 96 ? -15.084 -1.270 22.188 1.00 87.88 96 GLY A C 1
ATOM 738 O O . GLY A 1 96 ? -15.501 -0.816 23.249 1.00 87.88 96 GLY A O 1
ATOM 739 N N . ALA A 1 97 ? -15.744 -2.215 21.510 1.00 86.81 97 ALA A N 1
ATOM 740 C CA . ALA A 1 97 ? -17.044 -2.739 21.933 1.00 86.81 97 ALA A CA 1
ATOM 741 C C . ALA A 1 97 ? -16.991 -3.405 23.319 1.00 86.81 97 ALA A C 1
ATOM 743 O O . ALA A 1 97 ? -17.853 -3.159 24.158 1.00 86.81 97 ALA A O 1
ATOM 744 N N . SER A 1 98 ? -15.953 -4.206 23.584 1.00 87.56 98 SER A N 1
ATOM 745 C CA . SER A 1 98 ? -15.761 -4.844 24.891 1.00 87.56 98 SER A CA 1
ATOM 746 C C . SER A 1 98 ? -15.526 -3.824 26.011 1.00 87.56 98 SER A C 1
ATOM 748 O O . SER A 1 98 ? -16.047 -4.002 27.111 1.00 87.56 98 SER A O 1
ATOM 750 N N . ARG A 1 99 ? -14.772 -2.749 25.741 1.00 86.75 99 ARG A N 1
ATOM 751 C CA . ARG A 1 99 ? -14.547 -1.663 26.706 1.00 86.75 99 ARG A CA 1
ATOM 752 C C . ARG A 1 99 ? -15.828 -0.905 27.036 1.00 86.75 99 ARG A C 1
ATOM 754 O O . ARG A 1 99 ? -16.073 -0.647 28.210 1.00 86.75 99 ARG A O 1
ATOM 761 N N . GLU A 1 100 ? -16.631 -0.577 26.028 1.00 87.31 100 GLU A N 1
ATOM 762 C CA . GLU A 1 100 ? -17.895 0.137 26.231 1.00 87.31 100 GLU A CA 1
ATOM 763 C C . GLU A 1 100 ? -18.905 -0.716 27.006 1.00 87.31 100 GLU A C 1
ATOM 765 O O . GLU A 1 100 ? -19.552 -0.224 27.927 1.00 87.31 100 GLU A O 1
ATOM 770 N N . GLN A 1 101 ? -18.983 -2.016 26.707 1.00 88.06 101 GLN A N 1
ATOM 771 C CA . GLN A 1 101 ? -19.836 -2.935 27.458 1.00 88.06 101 GLN A CA 1
ATOM 772 C C . GLN A 1 101 ? -19.438 -2.996 28.940 1.00 88.06 101 GLN A C 1
ATOM 774 O O . GLN A 1 101 ? -20.292 -2.827 29.804 1.00 88.06 101 GLN A O 1
ATOM 779 N N . ALA A 1 102 ? -18.145 -3.160 29.239 1.00 88.62 102 ALA A N 1
ATOM 780 C CA . ALA A 1 102 ? -17.656 -3.201 30.618 1.00 88.62 102 ALA A CA 1
ATOM 781 C C . ALA A 1 102 ? -17.881 -1.879 31.374 1.00 88.62 102 ALA A C 1
ATOM 783 O O . ALA A 1 102 ? -18.054 -1.879 32.591 1.00 88.62 102 ALA A O 1
ATOM 784 N N . ARG A 1 103 ? -17.861 -0.741 30.666 1.00 88.44 103 ARG A N 1
ATOM 785 C CA . ARG A 1 103 ? -18.194 0.568 31.238 1.00 88.44 103 ARG A CA 1
ATOM 786 C C . ARG A 1 103 ? -19.678 0.646 31.591 1.00 88.44 103 ARG A C 1
ATOM 788 O O . ARG A 1 103 ? -20.003 1.032 32.707 1.00 88.44 103 ARG A O 1
ATOM 795 N N . LYS A 1 104 ? -20.548 0.229 30.672 1.00 90.94 104 LYS A N 1
ATOM 796 C CA . LYS A 1 104 ? -21.997 0.221 30.876 1.00 90.94 104 LYS A CA 1
ATOM 797 C C . LYS A 1 104 ? -22.423 -0.708 32.017 1.00 90.94 104 LYS A C 1
ATOM 799 O O . LYS A 1 104 ? -23.221 -0.300 32.846 1.00 90.94 104 LYS A O 1
ATOM 804 N N . GLU A 1 105 ? -21.852 -1.911 32.096 1.00 91.38 105 GLU A N 1
ATOM 805 C CA . GLU A 1 105 ? -22.134 -2.865 33.181 1.00 91.38 105 GLU A CA 1
ATOM 806 C C . GLU A 1 105 ? -21.800 -2.273 34.560 1.00 91.38 105 GLU A C 1
ATOM 808 O O . GLU A 1 105 ? -22.608 -2.372 35.476 1.00 91.38 105 GLU A O 1
ATOM 813 N N . ARG A 1 106 ? -20.666 -1.573 34.699 1.00 87.44 106 ARG A N 1
ATOM 814 C CA . ARG A 1 106 ? -20.308 -0.883 35.953 1.00 87.44 106 ARG A CA 1
ATOM 815 C C . ARG A 1 106 ? -21.257 0.261 36.295 1.00 87.44 106 ARG A C 1
ATOM 817 O O . ARG A 1 106 ? -21.613 0.419 37.455 1.00 87.44 106 ARG A O 1
ATOM 824 N N . GLU A 1 107 ? -21.648 1.059 35.303 1.00 89.25 107 GLU A N 1
ATOM 825 C CA . GLU A 1 107 ? -22.608 2.153 35.501 1.00 89.25 107 GLU A CA 1
ATOM 826 C C . GLU A 1 107 ? -23.981 1.615 35.939 1.00 89.25 107 GLU A C 1
ATOM 828 O O . GLU A 1 107 ? -24.616 2.194 36.822 1.00 89.25 107 GLU A O 1
ATOM 833 N N . ASP A 1 108 ? -24.417 0.486 35.374 1.00 90.00 108 ASP A N 1
ATOM 834 C CA . ASP A 1 108 ? -25.655 -0.194 35.760 1.00 90.00 108 ASP A CA 1
ATOM 835 C C . ASP A 1 108 ? -25.555 -0.780 37.188 1.00 90.00 108 ASP A C 1
ATOM 837 O O . ASP A 1 108 ? -26.470 -0.574 37.989 1.00 90.00 108 ASP A O 1
ATOM 841 N N . GLU A 1 109 ? -24.429 -1.413 37.551 1.00 86.81 109 GLU A N 1
ATOM 842 C CA . GLU A 1 109 ? -24.153 -1.923 38.909 1.00 86.81 109 GLU A CA 1
ATOM 843 C C . GLU A 1 109 ? -24.101 -0.804 39.965 1.00 86.81 109 GLU A C 1
ATOM 845 O O . GLU A 1 109 ? -24.636 -0.956 41.064 1.00 86.81 109 GLU A O 1
ATOM 850 N N . GLU A 1 110 ? -23.481 0.339 39.656 1.00 83.25 110 GLU A N 1
ATOM 851 C CA . GLU A 1 110 ? -23.460 1.516 40.536 1.00 83.25 110 GLU A CA 1
ATOM 852 C C . GLU A 1 110 ? -24.869 2.091 40.734 1.00 83.25 110 GLU A C 1
ATOM 854 O O . GLU A 1 110 ? -25.237 2.478 41.848 1.00 83.25 110 GLU A O 1
ATOM 859 N N . ARG A 1 111 ? -25.688 2.106 39.674 1.00 81.31 111 ARG A N 1
ATOM 860 C CA . ARG A 1 111 ? -27.083 2.562 39.737 1.00 81.31 111 ARG A CA 1
ATOM 861 C C . ARG A 1 111 ? -27.964 1.619 40.554 1.00 81.31 111 ARG A C 1
ATOM 863 O O . ARG A 1 111 ? -28.881 2.089 41.225 1.00 81.31 111 ARG A O 1
ATOM 870 N N . GLU A 1 112 ? -27.700 0.316 40.492 1.00 79.31 112 GLU A N 1
ATOM 871 C CA . GLU A 1 112 ? -28.419 -0.711 41.252 1.00 79.31 112 GLU A CA 1
ATOM 872 C C . GLU A 1 112 ? -27.997 -0.726 42.733 1.00 79.31 112 GLU A C 1
ATOM 874 O O . GLU A 1 112 ? -28.852 -0.758 43.619 1.00 79.31 112 GLU A O 1
ATOM 879 N N . ASN A 1 113 ? -26.700 -0.584 43.026 1.00 76.19 113 ASN A N 1
ATOM 880 C CA . ASN A 1 113 ? -26.169 -0.563 44.396 1.00 76.19 113 ASN A CA 1
ATOM 881 C C . ASN A 1 113 ? -26.381 0.775 45.132 1.00 76.19 113 ASN A C 1
ATOM 883 O O . ASN A 1 113 ? -26.289 0.821 46.359 1.00 76.19 113 ASN A O 1
ATOM 887 N N . GLY A 1 114 ? -26.683 1.864 44.417 1.00 58.44 114 GLY A N 1
ATOM 888 C CA . GLY A 1 114 ? -26.980 3.184 44.988 1.00 58.44 114 GLY A CA 1
ATOM 889 C C . GLY A 1 114 ? -28.341 3.309 45.691 1.00 58.44 114 GLY A C 1
ATOM 890 O O . GLY A 1 114 ? -28.652 4.380 46.207 1.00 58.44 114 GLY A O 1
ATOM 891 N N . TYR A 1 115 ? -29.154 2.246 45.740 1.00 53.59 115 TYR A N 1
ATOM 892 C CA . TYR A 1 115 ? -30.472 2.234 46.388 1.00 53.59 115 TYR A CA 1
ATOM 893 C C . TYR A 1 115 ? -30.487 1.309 47.619 1.00 53.59 115 TYR A C 1
ATOM 895 O O . TYR A 1 115 ? -31.212 0.319 47.676 1.00 53.59 115 TYR A O 1
ATOM 903 N N . SER A 1 116 ? -29.659 1.611 48.623 1.00 56.03 116 SER A N 1
ATOM 904 C CA . SER A 1 116 ? -29.708 0.936 49.927 1.00 56.03 116 SER A CA 1
ATOM 905 C C . SER A 1 116 ? -29.316 1.879 51.073 1.00 56.03 116 SER A C 1
ATOM 907 O O . SER A 1 116 ? -28.141 1.997 51.413 1.00 56.03 116 SER A O 1
ATOM 909 N N . GLY A 1 117 ? -30.332 2.477 51.711 1.00 46.94 117 GLY A N 1
ATOM 910 C CA . GLY A 1 117 ? -30.274 3.120 53.036 1.00 46.94 117 GLY A CA 1
ATOM 911 C C . GLY A 1 117 ? -30.342 4.652 52.996 1.00 46.94 117 GLY A C 1
ATOM 912 O O . GLY A 1 117 ? -29.472 5.284 52.418 1.00 46.94 117 GLY A O 1
ATOM 913 N N . GLY A 1 118 ? -31.309 5.345 53.595 1.00 43.06 118 GLY A N 1
ATOM 914 C CA . GLY A 1 118 ? -32.470 4.981 54.407 1.00 43.06 118 GLY A CA 1
ATOM 915 C C . GLY A 1 118 ? -33.411 6.196 54.416 1.00 43.06 118 GLY A C 1
ATOM 916 O O . GLY A 1 118 ? -32.952 7.326 54.294 1.00 43.06 118 GLY A O 1
ATOM 917 N N . GLY A 1 119 ? -34.719 5.973 54.363 1.00 42.81 119 GLY A N 1
ATOM 918 C CA . GLY A 1 119 ? -35.548 6.162 55.549 1.00 42.81 119 GLY A CA 1
ATOM 919 C C . GLY A 1 119 ? -36.321 7.469 55.422 1.00 42.81 119 GLY A C 1
ATOM 920 O O . GLY A 1 119 ? -35.825 8.517 55.818 1.00 42.81 119 GLY A O 1
ATOM 921 N N . ASP A 1 120 ? -37.520 7.388 54.845 1.00 45.78 120 ASP A N 1
ATOM 922 C CA . ASP A 1 120 ? -38.579 8.357 55.105 1.00 45.78 120 ASP A CA 1
ATOM 923 C C . ASP A 1 120 ? -38.819 8.358 56.627 1.00 45.78 120 ASP A C 1
ATOM 925 O O . ASP A 1 120 ? -39.512 7.495 57.165 1.00 45.78 120 ASP A O 1
ATOM 929 N N . GLU A 1 121 ? -38.155 9.255 57.358 1.00 48.88 121 GLU A N 1
ATOM 930 C CA . GLU A 1 121 ? -38.614 9.644 58.688 1.00 48.88 121 GLU A CA 1
ATOM 931 C C . GLU A 1 121 ? -39.762 10.623 58.464 1.00 48.88 121 GLU A C 1
ATOM 933 O O . GLU A 1 121 ? -39.564 11.824 58.294 1.00 48.88 121 GLU A O 1
ATOM 938 N N . ASP A 1 122 ? -40.954 10.033 58.369 1.00 48.50 122 ASP A N 1
ATOM 939 C CA . ASP A 1 122 ? -42.241 10.709 58.358 1.00 48.50 122 ASP A CA 1
ATOM 940 C C . ASP A 1 122 ? -42.286 11.843 59.392 1.00 48.50 122 ASP A C 1
ATOM 942 O O . ASP A 1 122 ? -42.019 11.661 60.586 1.00 48.50 122 ASP A O 1
ATOM 946 N N . ASP A 1 123 ? -42.704 13.004 58.899 1.00 50.78 123 ASP A N 1
ATOM 947 C CA . ASP A 1 123 ? -43.183 14.158 59.641 1.00 50.78 123 ASP A CA 1
ATOM 948 C C . ASP A 1 123 ? -44.116 13.749 60.806 1.00 50.78 123 ASP A C 1
ATOM 950 O O . ASP A 1 123 ? -45.296 13.453 60.613 1.00 50.78 123 ASP A O 1
ATOM 954 N N . MET A 1 124 ? -43.623 13.783 62.048 1.00 55.66 124 MET A N 1
ATOM 955 C CA . MET A 1 124 ? -44.465 13.850 63.251 1.00 55.66 124 MET A CA 1
ATOM 956 C C . MET A 1 124 ? -43.902 14.855 64.259 1.00 55.66 124 MET A C 1
ATOM 958 O O . MET A 1 124 ? -43.240 14.495 65.238 1.00 55.66 124 MET A O 1
ATOM 962 N N . GLN A 1 125 ? -44.209 16.135 64.046 1.00 49.00 125 GLN A N 1
ATOM 963 C CA . GLN A 1 125 ? -44.269 17.107 65.136 1.00 49.00 125 GLN A CA 1
ATOM 964 C C . GLN A 1 125 ? -45.184 18.282 64.768 1.00 49.00 125 GLN A C 1
ATOM 966 O O . GLN A 1 125 ? -44.773 19.199 64.063 1.00 49.00 125 GLN A O 1
ATOM 971 N N . ASP A 1 126 ? -46.418 18.218 65.273 1.00 54.94 126 ASP A N 1
ATOM 972 C CA . ASP A 1 126 ? -47.327 19.347 65.510 1.00 54.94 126 ASP A CA 1
ATOM 973 C C . ASP A 1 126 ? -47.979 19.138 66.892 1.00 54.94 126 ASP A C 1
ATOM 975 O O . ASP A 1 126 ? -48.307 17.964 67.208 1.00 54.94 126 ASP A O 1
#

Organism: NCBI:txid364733

Secondary structure (DSSP, 8-state):
-----S----TTPPPTTHHHHHHHHHHH-GGGSSSHHHHHHHHHHHHHHHHHHHHHHHHT--TT-PPPP-TT--HHHHHHHHHHHHHHHHHHHHHHHHHHHHHHHHHHHHHHHT------------

InterPro domains:
  IPR007257 DNA replication complex GINS protein Psf2 [PTHR12772] (12-110)
  IPR021151 GINS subunit, domain A [PF05916] (13-95)
  IPR036224 GINS, helical bundle-like domain superfamily [SSF158573] (10-97)

pLDDT: mean 82.2, std 17.62, range [34.66, 98.19]

Sequence (126 aa):
MELHGRLEGPTEALPYHWLEFSQMLLDSAADDLVEPDRVRQLMRDLREVRAAKMRKGVEVLTGDGDGVRLDGVGAMEIGEGRGFISGVVDGLRKLGASREQARKEREDEERENGYSGGGDEDDMQD

Radius of gyration: 28.77 Å; chains: 1; bounding box: 65×28×92 Å